Protein AF-A0A522ATD3-F1 (afdb_monomer)

Structure (mmCIF, N/CA/C/O backbone):
data_AF-A0A522ATD3-F1
#
_entry.id   AF-A0A522ATD3-F1
#
loop_
_atom_site.group_PDB
_atom_site.id
_atom_site.type_symbol
_atom_site.label_atom_id
_atom_site.label_alt_id
_atom_site.label_comp_id
_atom_site.label_asym_id
_atom_site.label_entity_id
_atom_site.label_seq_id
_atom_site.pdbx_PDB_ins_code
_atom_site.Cartn_x
_atom_site.Cartn_y
_atom_site.Cartn_z
_atom_site.occupancy
_atom_site.B_iso_or_equiv
_atom_site.auth_seq_id
_atom_site.auth_comp_id
_atom_site.auth_asym_id
_atom_site.auth_atom_id
_atom_site.pdbx_PDB_model_num
ATOM 1 N N . ASP A 1 1 ? 9.156 5.742 5.555 1.00 72.38 1 ASP A N 1
ATOM 2 C CA . ASP A 1 1 ? 8.996 5.468 6.996 1.00 72.38 1 ASP A CA 1
ATOM 3 C C . ASP A 1 1 ? 8.829 3.959 7.253 1.00 72.38 1 ASP A C 1
ATOM 5 O O . ASP A 1 1 ? 8.790 3.169 6.311 1.00 72.38 1 ASP A O 1
ATOM 9 N N . SER A 1 2 ? 8.824 3.508 8.510 1.00 82.75 2 SER A N 1
ATOM 10 C CA . SER A 1 2 ? 8.465 2.138 8.888 1.00 82.75 2 SER A CA 1
ATOM 11 C C . SER A 1 2 ? 7.004 1.822 8.550 1.00 82.75 2 SER A C 1
ATOM 13 O O . SER A 1 2 ? 6.734 0.715 8.092 1.00 82.75 2 SER A O 1
ATOM 15 N N . THR A 1 3 ? 6.092 2.791 8.680 1.00 87.31 3 THR A N 1
ATOM 16 C CA . THR A 1 3 ? 4.660 2.586 8.422 1.00 87.31 3 THR A CA 1
ATOM 17 C C . THR A 1 3 ? 4.337 2.470 6.934 1.00 87.31 3 THR A C 1
ATOM 19 O O . THR A 1 3 ? 3.659 1.520 6.551 1.00 87.31 3 THR A O 1
ATOM 22 N N . ASP A 1 4 ? 4.939 3.298 6.071 1.00 90.62 4 ASP A N 1
ATOM 23 C CA . ASP A 1 4 ? 4.826 3.159 4.605 1.00 90.62 4 ASP A CA 1
ATOM 24 C C . ASP A 1 4 ? 5.199 1.744 4.136 1.00 90.62 4 ASP A C 1
ATOM 26 O O . ASP A 1 4 ? 4.501 1.110 3.343 1.00 90.62 4 ASP A O 1
ATOM 30 N N . ARG A 1 5 ? 6.309 1.220 4.675 1.00 93.88 5 ARG A N 1
ATOM 31 C CA . ARG A 1 5 ? 6.798 -0.125 4.358 1.00 93.88 5 ARG A CA 1
ATOM 32 C C . ARG A 1 5 ? 5.860 -1.203 4.881 1.00 93.88 5 ARG A C 1
ATOM 34 O O . ARG A 1 5 ? 5.651 -2.182 4.177 1.00 93.88 5 ARG A O 1
ATOM 41 N N . LYS A 1 6 ? 5.275 -1.026 6.071 1.00 94.19 6 LYS A N 1
ATOM 42 C CA . LYS A 1 6 ? 4.255 -1.943 6.604 1.00 94.19 6 LYS A CA 1
ATOM 43 C C . LYS A 1 6 ? 3.006 -1.957 5.727 1.00 94.19 6 LYS A C 1
ATOM 45 O O . LYS A 1 6 ? 2.484 -3.037 5.476 1.00 94.19 6 LYS A O 1
ATOM 50 N N . LEU A 1 7 ? 2.563 -0.802 5.227 1.00 95.44 7 LEU A N 1
ATOM 51 C CA . LEU A 1 7 ? 1.410 -0.716 4.332 1.00 95.44 7 LEU A CA 1
ATOM 52 C C . LEU A 1 7 ? 1.672 -1.460 3.020 1.00 95.44 7 LEU A C 1
ATOM 54 O O . LEU A 1 7 ? 0.899 -2.345 2.653 1.00 95.44 7 LEU A O 1
ATOM 58 N N . LEU A 1 8 ? 2.795 -1.179 2.354 1.00 96.50 8 LEU A N 1
ATOM 59 C CA . LEU A 1 8 ? 3.168 -1.884 1.125 1.00 96.50 8 LEU A CA 1
ATOM 60 C C . LEU A 1 8 ? 3.367 -3.387 1.371 1.00 96.50 8 LEU A C 1
ATOM 62 O O . LEU A 1 8 ? 2.875 -4.207 0.598 1.00 96.50 8 LEU A O 1
ATOM 66 N N . ALA A 1 9 ? 4.039 -3.764 2.463 1.00 96.06 9 ALA A N 1
ATOM 67 C CA . ALA A 1 9 ? 4.246 -5.163 2.823 1.00 96.06 9 ALA A CA 1
ATOM 68 C C . ALA A 1 9 ? 2.921 -5.878 3.108 1.00 96.06 9 ALA A C 1
ATOM 70 O O . ALA A 1 9 ? 2.749 -7.013 2.678 1.00 96.06 9 ALA A O 1
ATOM 71 N N . ALA A 1 10 ? 1.955 -5.222 3.757 1.00 95.94 10 ALA A N 1
ATOM 72 C CA . ALA A 1 10 ? 0.626 -5.784 3.959 1.00 95.94 10 ALA A CA 1
ATOM 73 C C . ALA A 1 10 ? -0.057 -6.077 2.616 1.00 95.94 10 ALA A C 1
ATOM 75 O O . ALA A 1 10 ? -0.522 -7.198 2.411 1.00 95.94 10 ALA A O 1
ATOM 76 N N . ILE A 1 11 ? -0.060 -5.124 1.679 1.00 95.75 11 ILE A N 1
ATOM 77 C CA . ILE A 1 11 ? -0.654 -5.304 0.344 1.00 95.75 11 ILE A CA 1
ATOM 78 C C . ILE A 1 11 ? 0.020 -6.461 -0.404 1.00 95.75 11 ILE A C 1
ATOM 80 O O . ILE A 1 11 ? -0.654 -7.351 -0.920 1.00 95.75 11 ILE A O 1
ATOM 84 N N . VAL A 1 12 ? 1.352 -6.488 -0.428 1.00 95.62 12 VAL A N 1
ATOM 85 C CA . VAL A 1 12 ? 2.114 -7.501 -1.167 1.00 95.62 12 VAL A CA 1
ATOM 86 C C . VAL A 1 12 ? 1.991 -8.884 -0.523 1.00 95.62 12 VAL A C 1
ATOM 88 O O . VAL A 1 12 ? 1.600 -9.838 -1.189 1.00 95.62 12 VAL A O 1
ATOM 91 N N . GLN A 1 13 ? 2.275 -9.004 0.773 1.00 94.56 13 GLN A N 1
ATOM 92 C CA . GLN A 1 13 ? 2.388 -10.298 1.452 1.00 94.56 13 GLN A CA 1
ATOM 93 C C . GLN A 1 13 ? 1.032 -10.898 1.816 1.00 94.56 13 GLN A C 1
ATOM 95 O O . GLN A 1 13 ? 0.824 -12.097 1.650 1.00 94.56 13 GLN A O 1
ATOM 100 N N . LYS A 1 14 ? 0.091 -10.083 2.310 1.00 92.88 14 LYS A N 1
ATOM 101 C CA . LYS A 1 14 ? -1.214 -10.590 2.763 1.00 92.88 14 LYS A CA 1
ATOM 102 C C . LYS A 1 14 ? -2.219 -10.650 1.623 1.00 92.88 14 LYS A C 1
ATOM 104 O O . LYS A 1 14 ? -2.987 -11.607 1.557 1.00 92.88 14 LYS A O 1
ATOM 109 N N . PHE A 1 15 ? -2.197 -9.676 0.715 1.00 92.88 15 PHE A N 1
ATOM 110 C CA . PHE A 1 15 ? -3.198 -9.546 -0.349 1.00 92.88 15 PHE A CA 1
ATOM 111 C C . PHE A 1 15 ? -2.669 -9.891 -1.746 1.00 92.88 15 PHE A C 1
ATOM 113 O O . PHE A 1 15 ? -3.417 -9.788 -2.711 1.00 92.88 15 PHE A O 1
ATOM 120 N N . GLY A 1 16 ? -1.418 -10.348 -1.873 1.00 91.81 16 GLY A N 1
ATOM 121 C CA . GLY A 1 16 ? -0.862 -10.773 -3.160 1.00 91.81 16 GLY A CA 1
ATOM 122 C C . GLY A 1 16 ? -0.739 -9.631 -4.163 1.00 91.81 16 GLY A C 1
ATOM 123 O O . GLY A 1 16 ? -1.004 -9.842 -5.342 1.00 91.81 16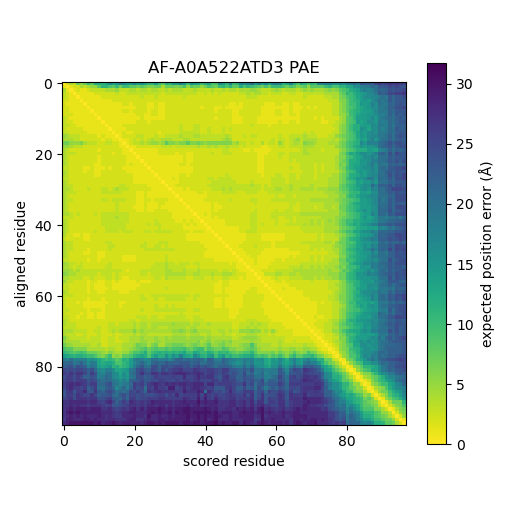 GLY A O 1
ATOM 124 N N . SER A 1 17 ? -0.370 -8.445 -3.672 1.00 92.94 17 SER A N 1
ATOM 125 C CA . SER A 1 17 ? -0.270 -7.172 -4.399 1.00 92.94 17 SER A CA 1
ATOM 126 C C . SER A 1 17 ? -1.589 -6.435 -4.669 1.00 92.94 17 SER A C 1
ATOM 128 O O . SER A 1 17 ? -1.542 -5.339 -5.220 1.00 92.94 17 SER A O 1
ATOM 130 N N . GLY A 1 18 ? -2.728 -6.933 -4.175 1.00 91.12 18 GLY A N 1
ATOM 131 C CA . GLY A 1 18 ? -4.037 -6.268 -4.263 1.00 91.12 18 GLY A CA 1
ATOM 132 C C . GLY A 1 18 ? -4.943 -6.847 -5.364 1.00 91.12 18 GLY A C 1
ATOM 133 O O . GLY A 1 18 ? -4.603 -7.880 -5.941 1.00 91.12 18 GLY A O 1
ATOM 134 N N . PRO A 1 19 ? -6.099 -6.214 -5.661 1.00 95.12 19 PRO A N 1
ATOM 135 C CA . PRO A 1 19 ? -6.640 -4.997 -5.045 1.00 95.12 19 PRO A CA 1
ATOM 136 C C . PRO A 1 19 ? -7.159 -5.222 -3.615 1.00 95.12 19 PRO A C 1
ATOM 138 O O . PRO A 1 19 ? -7.723 -6.268 -3.302 1.00 95.12 19 PRO A O 1
ATOM 141 N N . VAL A 1 20 ? -6.975 -4.231 -2.735 1.00 95.69 20 VAL A N 1
ATOM 142 C CA . VAL A 1 20 ? -7.454 -4.277 -1.340 1.00 95.69 20 VAL A CA 1
ATOM 143 C C . VAL A 1 20 ? -8.104 -2.962 -0.901 1.00 95.69 20 VAL A C 1
ATOM 145 O O . VAL A 1 20 ? -7.604 -1.873 -1.181 1.00 95.69 20 VAL A O 1
ATOM 148 N N . GLY A 1 21 ? -9.238 -3.048 -0.205 1.00 96.75 21 GLY A N 1
ATOM 149 C CA . GLY A 1 21 ? -9.939 -1.879 0.333 1.00 96.75 21 GLY A CA 1
ATOM 150 C C . GLY A 1 21 ? -9.204 -1.237 1.516 1.00 96.75 21 GLY A C 1
ATOM 151 O O . GLY A 1 21 ? -8.562 -1.928 2.308 1.00 96.75 21 GLY A O 1
ATOM 152 N N . VAL A 1 22 ? -9.336 0.084 1.683 1.00 96.25 22 VAL A N 1
ATOM 153 C CA . VAL A 1 22 ? -8.675 0.807 2.790 1.00 96.25 22 VAL A CA 1
ATOM 154 C C . VAL A 1 22 ? -9.134 0.354 4.160 1.00 96.25 22 VAL A C 1
ATOM 156 O O . VAL A 1 22 ? -8.302 0.219 5.042 1.00 96.25 22 VAL A O 1
ATOM 159 N N . ALA A 1 23 ? -10.415 0.025 4.334 1.00 96.81 23 ALA A N 1
ATOM 160 C CA . ALA A 1 23 ? -10.914 -0.490 5.606 1.00 96.81 23 ALA A CA 1
ATOM 161 C C . ALA A 1 23 ? -10.205 -1.796 6.012 1.00 96.81 23 ALA A C 1
ATOM 163 O O . ALA A 1 23 ? -9.888 -2.002 7.181 1.00 96.81 23 ALA A O 1
ATOM 164 N N . SER A 1 24 ? -9.890 -2.663 5.043 1.00 96.50 24 SER A N 1
ATOM 165 C CA . SER A 1 24 ? -9.121 -3.885 5.294 1.00 96.50 24 SER A CA 1
ATOM 166 C C . SER A 1 24 ? -7.660 -3.585 5.628 1.00 96.50 24 SER A C 1
ATOM 168 O O . SER A 1 24 ? -7.092 -4.242 6.497 1.00 96.50 24 SER A O 1
ATOM 170 N N . LEU A 1 25 ? -7.050 -2.593 4.972 1.00 95.69 25 LEU A N 1
ATOM 171 C CA . LEU A 1 25 ? -5.691 -2.150 5.298 1.00 95.69 25 LEU A CA 1
ATOM 172 C C . LEU A 1 25 ? -5.615 -1.523 6.693 1.00 95.69 25 LEU A C 1
ATOM 174 O O . LEU A 1 25 ? -4.745 -1.906 7.468 1.00 95.69 25 LEU A O 1
ATOM 178 N N . ALA A 1 26 ? -6.555 -0.643 7.027 1.00 96.44 26 ALA A N 1
ATOM 179 C CA . ALA A 1 26 ? -6.719 -0.030 8.342 1.00 96.44 26 ALA A CA 1
ATOM 180 C C . ALA A 1 26 ? -6.800 -1.097 9.442 1.00 96.44 26 ALA A C 1
ATOM 182 O O . ALA A 1 26 ? -6.004 -1.089 10.379 1.00 96.44 26 ALA A O 1
ATOM 183 N N . ALA A 1 27 ? -7.666 -2.100 9.261 1.00 96.38 27 ALA A N 1
ATOM 184 C CA . ALA A 1 27 ? -7.810 -3.202 10.209 1.00 96.38 27 ALA A CA 1
ATOM 185 C C . ALA A 1 27 ? -6.526 -4.037 10.377 1.00 96.38 27 ALA A C 1
ATOM 187 O O . ALA A 1 27 ? -6.219 -4.485 11.477 1.00 96.38 27 ALA A O 1
ATOM 188 N N . VAL A 1 28 ? -5.768 -4.262 9.299 1.00 95.12 28 VAL A N 1
ATOM 189 C CA . VAL A 1 28 ? -4.518 -5.043 9.343 1.00 95.12 28 VAL A CA 1
ATOM 190 C C . VAL A 1 28 ? -3.368 -4.268 9.983 1.00 95.12 28 VAL A C 1
ATOM 192 O O . VAL A 1 28 ? -2.503 -4.876 10.615 1.00 95.12 28 VAL A O 1
ATOM 195 N N . LEU A 1 29 ? -3.328 -2.954 9.777 1.00 93.56 29 LEU A N 1
ATOM 196 C CA . LEU A 1 29 ? -2.267 -2.081 10.274 1.00 93.56 29 LEU A CA 1
ATOM 197 C C . LEU A 1 29 ? -2.572 -1.519 11.668 1.00 93.56 29 LEU A C 1
ATOM 199 O O . LEU A 1 29 ? -1.676 -0.940 12.273 1.00 93.56 29 LEU A O 1
ATOM 203 N N . SER A 1 30 ? -3.789 -1.738 12.182 1.00 95.44 30 SER A N 1
ATOM 204 C CA . SER A 1 30 ? -4.315 -1.089 13.389 1.00 95.44 30 SER A CA 1
ATOM 205 C C . SER A 1 30 ? -4.243 0.438 13.296 1.00 95.44 30 SER A C 1
ATOM 207 O O . SER A 1 30 ? -3.888 1.106 14.261 1.00 95.44 30 SER A O 1
ATOM 209 N N . GLU A 1 31 ? -4.567 0.962 12.115 1.00 95.44 31 GLU A N 1
ATOM 210 C CA . GLU A 1 31 ? -4.556 2.389 11.789 1.00 95.44 31 GLU A CA 1
ATOM 211 C C . GLU A 1 31 ? -5.966 2.871 11.445 1.00 95.44 31 GLU A C 1
ATOM 213 O O . GLU A 1 31 ? -6.842 2.079 11.086 1.00 95.44 31 GLU A O 1
ATOM 218 N N . GLU A 1 32 ? -6.181 4.182 11.512 1.00 97.50 32 GLU A N 1
ATOM 219 C CA . GLU A 1 32 ? -7.420 4.796 11.040 1.00 97.50 32 GLU A CA 1
ATOM 220 C C . GLU A 1 32 ? -7.434 4.913 9.509 1.00 97.50 32 GLU A C 1
ATOM 222 O O . GLU A 1 32 ? -6.406 5.153 8.870 1.00 97.50 32 GLU A O 1
ATOM 227 N N . VAL A 1 33 ? -8.620 4.771 8.907 1.00 97.12 33 VAL A N 1
ATOM 228 C CA . VAL A 1 33 ? -8.807 4.906 7.449 1.00 97.12 33 VAL A CA 1
ATOM 229 C C . VAL A 1 33 ? -8.327 6.272 6.960 1.00 97.12 33 VAL A C 1
ATOM 231 O O . VAL A 1 33 ? -7.548 6.328 6.012 1.00 97.12 33 VAL A O 1
ATOM 234 N N . GLU A 1 34 ? -8.723 7.345 7.647 1.00 97.25 34 GLU A N 1
ATOM 235 C CA . GLU A 1 34 ? -8.332 8.722 7.312 1.00 97.25 34 GLU A CA 1
ATOM 236 C C . GLU A 1 34 ? -6.810 8.895 7.350 1.00 97.25 34 GLU A C 1
ATOM 238 O O . GLU A 1 34 ? -6.223 9.473 6.442 1.00 97.25 34 GLU A O 1
ATOM 243 N N . THR A 1 35 ? -6.134 8.290 8.333 1.00 95.19 35 THR A N 1
ATOM 244 C CA . THR A 1 35 ? -4.667 8.342 8.419 1.00 95.19 35 THR A CA 1
ATOM 245 C C . THR A 1 35 ? -4.017 7.693 7.194 1.00 95.19 35 THR A C 1
ATOM 247 O O . THR A 1 35 ? -3.066 8.234 6.626 1.00 95.19 35 THR A O 1
ATOM 250 N N . ILE A 1 36 ? -4.543 6.559 6.722 1.00 95.19 36 ILE A N 1
ATOM 251 C CA . ILE A 1 36 ? -4.033 5.929 5.501 1.00 95.19 36 ILE A CA 1
ATOM 252 C C . ILE A 1 36 ? -4.232 6.842 4.285 1.00 95.19 36 ILE A C 1
ATOM 254 O O . ILE A 1 36 ? -3.284 7.046 3.522 1.00 95.19 36 ILE A O 1
ATOM 258 N N . GLU A 1 37 ? -5.429 7.396 4.107 1.00 95.94 37 GLU A N 1
ATOM 259 C CA . GLU A 1 37 ? -5.793 8.175 2.917 1.00 95.94 37 GLU A CA 1
ATOM 260 C C . GLU A 1 37 ? -5.112 9.546 2.854 1.00 95.94 37 GLU A C 1
ATOM 262 O O . GLU A 1 37 ? -4.677 9.951 1.770 1.00 95.94 37 GLU A O 1
ATOM 267 N N . ASP A 1 38 ? -4.964 10.211 4.000 1.00 96.00 38 ASP A N 1
ATOM 268 C CA . ASP A 1 38 ? -4.499 11.596 4.083 1.00 96.00 38 ASP A CA 1
ATOM 269 C C . ASP A 1 38 ? -3.006 11.712 4.406 1.00 96.00 38 ASP A C 1
ATOM 271 O O . ASP A 1 38 ? -2.371 12.707 4.045 1.00 96.00 38 ASP A O 1
ATOM 275 N N . VAL A 1 39 ? -2.411 10.699 5.048 1.00 94.06 39 VAL A N 1
ATOM 276 C CA . VAL A 1 39 ? -1.000 10.733 5.465 1.00 94.06 39 VAL A CA 1
ATOM 277 C C . VAL A 1 39 ? -0.133 9.821 4.600 1.00 94.06 39 VAL A C 1
ATOM 279 O O . VAL A 1 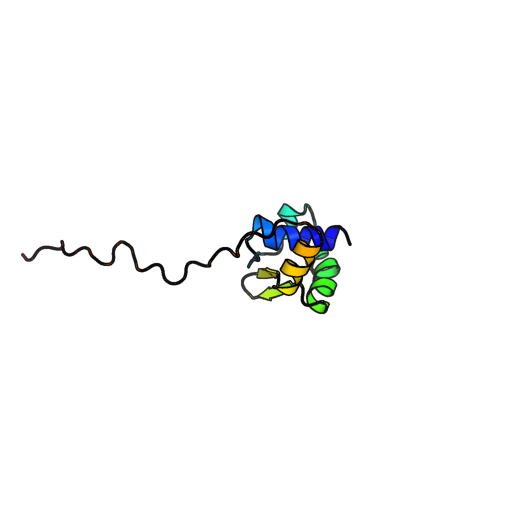39 ? 0.857 10.281 4.026 1.00 94.06 39 VAL A O 1
ATOM 282 N N . TYR A 1 40 ? -0.483 8.538 4.469 1.00 92.94 40 TYR A N 1
ATOM 283 C CA . TYR A 1 40 ? 0.410 7.549 3.846 1.00 92.94 40 TYR A CA 1
ATOM 284 C C . TYR A 1 40 ? 0.277 7.491 2.322 1.00 92.94 40 TYR A C 1
ATOM 286 O O . TYR A 1 40 ? 1.269 7.566 1.587 1.00 92.94 40 TYR A O 1
ATOM 294 N N . GLU A 1 41 ? -0.949 7.382 1.814 1.00 94.06 41 GLU A N 1
ATOM 295 C CA . GLU A 1 41 ? -1.198 7.231 0.382 1.00 94.06 41 GLU A CA 1
ATOM 296 C C . GLU A 1 41 ? -0.644 8.372 -0.484 1.00 94.06 41 GLU A C 1
ATOM 298 O O . GLU A 1 41 ? -0.045 8.062 -1.519 1.00 94.06 41 GLU A O 1
ATOM 303 N N . PRO A 1 42 ? -0.748 9.665 -0.109 1.00 95.12 42 PRO A N 1
ATOM 304 C CA . PRO A 1 42 ? -0.277 10.752 -0.963 1.00 95.12 42 PRO A CA 1
ATOM 305 C C . PRO A 1 42 ? 1.218 10.661 -1.266 1.00 95.12 42 PRO A C 1
ATOM 307 O O . PRO A 1 42 ? 1.674 11.113 -2.316 1.00 95.12 42 PRO A O 1
ATOM 310 N N . PHE A 1 43 ? 2.014 10.095 -0.358 1.00 93.81 43 PHE A N 1
ATOM 311 C CA . PHE A 1 43 ? 3.435 9.875 -0.595 1.00 93.81 43 PHE A CA 1
A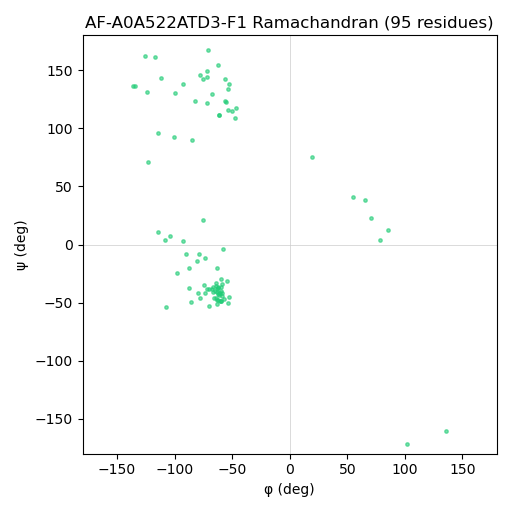TOM 312 C C . PHE A 1 43 ? 3.683 8.651 -1.482 1.00 93.81 43 PHE A C 1
ATOM 314 O O . PHE A 1 43 ? 4.421 8.745 -2.462 1.00 93.81 43 PHE A O 1
ATOM 321 N N . LEU A 1 44 ? 3.022 7.530 -1.194 1.00 96.00 44 LEU A N 1
ATOM 322 C CA . LEU A 1 44 ? 3.204 6.278 -1.930 1.00 96.00 44 LEU A CA 1
ATOM 323 C C . LEU A 1 44 ? 2.712 6.349 -3.382 1.00 96.00 44 LEU A C 1
ATOM 325 O O . LEU A 1 44 ? 3.368 5.804 -4.271 1.00 96.00 44 LEU A O 1
ATOM 329 N N . LEU A 1 45 ? 1.615 7.070 -3.628 1.00 96.81 45 LEU A N 1
ATOM 330 C CA . LEU A 1 45 ? 1.101 7.357 -4.970 1.00 96.81 45 LEU A CA 1
ATOM 331 C C . LEU A 1 45 ? 2.098 8.201 -5.770 1.00 96.81 45 LEU A C 1
ATOM 333 O O . LEU A 1 45 ? 2.413 7.878 -6.910 1.00 96.81 45 LEU A O 1
ATOM 337 N N . ARG A 1 46 ? 2.658 9.255 -5.161 1.00 96.50 46 ARG A N 1
ATOM 338 C CA . ARG A 1 46 ? 3.644 10.121 -5.831 1.00 96.50 46 ARG A CA 1
ATOM 339 C C . ARG A 1 46 ? 4.933 9.393 -6.193 1.00 96.50 46 ARG A C 1
ATOM 341 O O . ARG A 1 46 ? 5.547 9.729 -7.199 1.00 96.50 46 ARG A O 1
ATOM 348 N N . LEU A 1 47 ? 5.350 8.421 -5.385 1.00 95.81 47 LEU A N 1
ATOM 349 C CA . LEU A 1 47 ? 6.515 7.587 -5.683 1.00 95.81 47 LEU A CA 1
ATOM 350 C C . LEU A 1 47 ? 6.227 6.475 -6.703 1.00 95.81 47 LEU A C 1
ATOM 352 O O . LEU A 1 47 ? 7.163 5.806 -7.132 1.00 95.81 47 LEU A O 1
ATOM 356 N N . GLY A 1 48 ? 4.964 6.256 -7.080 1.00 96.81 48 GLY A N 1
ATOM 357 C CA . GLY A 1 48 ? 4.569 5.159 -7.964 1.00 96.81 48 GLY A CA 1
ATOM 358 C C . GLY A 1 48 ? 4.664 3.782 -7.302 1.00 96.81 48 GLY A C 1
ATOM 359 O O . GLY A 1 48 ? 4.815 2.777 -7.992 1.00 96.81 48 GLY A O 1
ATOM 360 N N . PHE A 1 49 ? 4.618 3.714 -5.968 1.00 97.19 49 PHE A N 1
ATOM 361 C CA . PHE A 1 49 ? 4.610 2.457 -5.211 1.00 97.19 49 PHE A CA 1
ATOM 362 C C . PHE A 1 49 ? 3.198 1.887 -5.012 1.00 97.19 49 PHE A C 1
ATOM 364 O O . PHE A 1 49 ? 3.031 0.697 -4.738 1.00 97.19 49 PHE A O 1
ATOM 371 N N . LEU A 1 50 ? 2.180 2.730 -5.138 1.00 97.25 50 LEU A N 1
ATOM 372 C CA . LEU A 1 50 ? 0.791 2.381 -4.894 1.00 97.25 50 LEU A CA 1
ATOM 373 C C . LEU A 1 50 ? -0.064 2.929 -6.027 1.00 97.25 50 LEU A C 1
ATOM 375 O O . LEU A 1 50 ? 0.089 4.094 -6.374 1.00 97.25 50 LEU A O 1
ATOM 379 N N . ASP A 1 51 ? -0.995 2.123 -6.521 1.00 97.19 51 ASP A N 1
ATOM 380 C CA . ASP A 1 51 ? -2.057 2.552 -7.424 1.00 97.19 51 ASP A CA 1
ATOM 381 C C . ASP A 1 51 ? -3.416 2.468 -6.726 1.00 97.19 51 ASP A C 1
ATOM 383 O O . ASP A 1 51 ? -3.688 1.542 -5.951 1.00 97.19 51 ASP A O 1
ATOM 387 N N . ARG A 1 52 ? -4.298 3.429 -7.025 1.00 95.56 52 ARG A N 1
ATOM 388 C CA . ARG A 1 52 ? -5.716 3.378 -6.648 1.00 95.56 52 ARG A CA 1
ATOM 389 C C . ARG A 1 52 ? -6.549 2.911 -7.834 1.00 95.56 52 ARG A C 1
ATOM 391 O O . ARG A 1 52 ? -6.477 3.473 -8.921 1.00 95.56 52 ARG A O 1
ATOM 398 N N . THR A 1 53 ? -7.406 1.933 -7.583 1.00 94.69 53 THR A N 1
ATOM 399 C CA . THR A 1 53 ? -8.426 1.441 -8.514 1.00 94.69 53 THR A CA 1
ATOM 400 C C . THR A 1 53 ? -9.800 1.496 -7.841 1.00 94.69 53 THR A C 1
ATOM 402 O O . THR A 1 53 ? -9.861 1.546 -6.608 1.00 94.69 53 THR A O 1
ATOM 405 N N . PRO A 1 54 ? -10.914 1.441 -8.595 1.00 93.50 54 PRO A N 1
ATOM 406 C CA . PRO A 1 54 ? -12.251 1.318 -8.006 1.00 93.50 54 PRO A CA 1
ATOM 407 C C . PRO A 1 54 ? -12.392 0.123 -7.047 1.00 93.50 54 PRO A C 1
ATOM 409 O O . PRO A 1 54 ? -13.139 0.190 -6.077 1.00 93.50 54 PRO A O 1
ATOM 412 N N . GLN A 1 55 ? -11.651 -0.959 -7.299 1.00 92.06 55 GLN A N 1
ATOM 413 C CA . GLN A 1 55 ? -11.638 -2.184 -6.499 1.00 92.06 55 GLN A CA 1
ATOM 414 C C . GLN A 1 55 ? -10.755 -2.078 -5.244 1.00 92.06 55 GLN A C 1
ATOM 416 O O . GLN A 1 55 ? -10.843 -2.927 -4.358 1.00 92.06 55 GLN A O 1
ATOM 421 N N . GLY A 1 56 ? -9.894 -1.060 -5.155 1.00 94.75 56 GLY A N 1
ATOM 422 C CA . GLY A 1 56 ? -8.992 -0.850 -4.028 1.00 94.75 56 GLY A CA 1
ATOM 423 C C . GLY A 1 56 ? -7.568 -0.478 -4.433 1.00 94.75 56 GLY A C 1
ATOM 424 O O . GLY A 1 56 ? -7.304 0.006 -5.532 1.00 94.75 56 GLY A O 1
ATOM 425 N N . ARG A 1 57 ? -6.639 -0.680 -3.502 1.00 96.44 57 ARG A N 1
ATOM 426 C CA . ARG A 1 57 ? -5.228 -0.320 -3.617 1.00 96.44 57 ARG A CA 1
ATOM 427 C C . ARG A 1 57 ? -4.421 -1.492 -4.150 1.00 96.44 57 ARG A C 1
ATOM 429 O O . ARG A 1 57 ? -4.626 -2.624 -3.711 1.00 96.44 57 ARG A O 1
ATOM 436 N N . ILE A 1 58 ? -3.497 -1.211 -5.059 1.00 96.62 58 ILE A N 1
ATOM 437 C CA . ILE A 1 58 ? -2.603 -2.197 -5.670 1.00 96.62 58 ILE A CA 1
ATOM 438 C C . ILE A 1 58 ? -1.163 -1.750 -5.430 1.00 96.62 58 ILE A C 1
ATOM 440 O O . ILE A 1 58 ? -0.824 -0.591 -5.659 1.00 96.62 58 ILE A O 1
ATOM 444 N N . ALA A 1 59 ? -0.316 -2.660 -4.951 1.00 96.62 59 ALA A N 1
ATOM 445 C CA . ALA A 1 59 ? 1.115 -2.402 -4.844 1.00 96.62 59 ALA A CA 1
ATOM 446 C C . ALA A 1 59 ? 1.765 -2.657 -6.204 1.00 96.62 59 ALA A C 1
ATOM 448 O O . ALA A 1 59 ? 1.660 -3.760 -6.746 1.00 96.62 59 ALA A O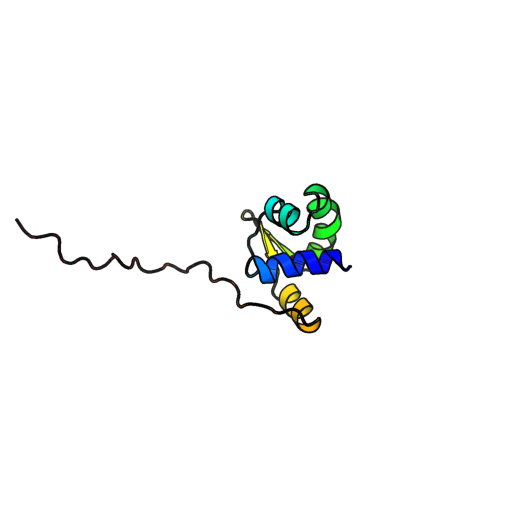 1
ATOM 449 N N . THR A 1 60 ? 2.444 -1.647 -6.737 1.00 96.38 60 THR A N 1
ATOM 450 C CA . THR A 1 60 ? 3.069 -1.720 -8.060 1.00 96.38 60 THR A CA 1
ATOM 451 C C . THR A 1 60 ? 4.283 -2.649 -8.056 1.00 96.38 60 THR A C 1
ATOM 453 O O . THR A 1 60 ? 4.830 -3.004 -7.005 1.00 96.38 60 THR A O 1
ATOM 456 N N . ASP A 1 61 ? 4.776 -3.005 -9.242 1.00 95.25 61 ASP A N 1
ATOM 457 C CA . ASP A 1 61 ? 6.030 -3.756 -9.356 1.00 95.25 61 ASP A CA 1
ATOM 458 C C . ASP A 1 61 ? 7.212 -3.008 -8.736 1.00 95.25 61 ASP A C 1
ATOM 460 O O . ASP A 1 61 ? 8.064 -3.625 -8.097 1.00 95.25 61 ASP A O 1
ATOM 464 N N . LEU A 1 62 ? 7.215 -1.675 -8.817 1.00 96.19 62 LEU A N 1
ATOM 465 C CA . LEU A 1 62 ? 8.227 -0.844 -8.178 1.00 96.19 62 LEU A CA 1
ATOM 466 C C . LEU A 1 62 ? 8.228 -1.040 -6.650 1.00 96.19 62 LEU A C 1
ATOM 468 O O . LEU A 1 62 ? 9.296 -1.181 -6.050 1.00 96.19 62 LEU A O 1
ATOM 472 N N . ALA A 1 63 ? 7.052 -1.121 -6.017 1.00 96.31 63 ALA A N 1
ATOM 47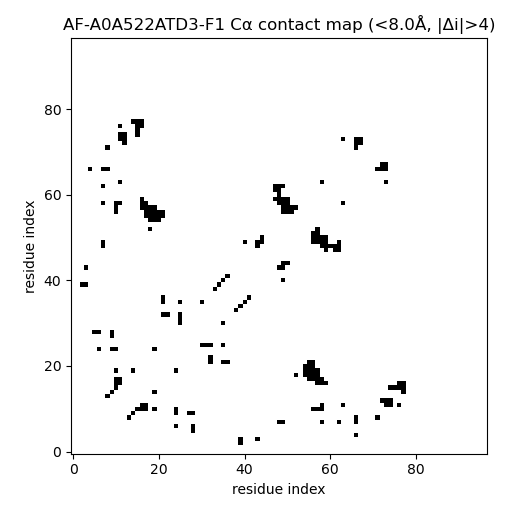3 C CA . ALA A 1 63 ? 6.949 -1.403 -4.584 1.00 96.31 63 ALA A CA 1
ATOM 474 C C . ALA A 1 63 ? 7.423 -2.814 -4.235 1.00 96.31 63 ALA A C 1
ATOM 476 O O . ALA A 1 63 ? 8.126 -3.003 -3.243 1.00 96.31 63 ALA A O 1
ATOM 477 N N . ARG A 1 64 ? 7.082 -3.807 -5.063 1.00 95.31 64 ARG A N 1
ATOM 478 C CA . ARG A 1 64 ? 7.523 -5.196 -4.876 1.00 95.31 64 ARG A CA 1
ATOM 479 C C . ARG A 1 64 ? 9.044 -5.316 -4.953 1.00 95.31 64 ARG A C 1
ATOM 481 O O . ARG A 1 64 ? 9.651 -5.910 -4.065 1.00 95.31 64 ARG A O 1
ATOM 488 N N . THR A 1 65 ? 9.667 -4.713 -5.965 1.00 95.81 65 THR A N 1
ATOM 489 C CA . THR A 1 65 ? 11.129 -4.679 -6.109 1.00 95.81 65 THR A CA 1
ATOM 490 C C . THR A 1 65 ? 11.782 -3.941 -4.944 1.00 95.81 65 THR A C 1
ATOM 492 O O . THR A 1 65 ? 12.773 -4.424 -4.396 1.00 95.81 65 THR A O 1
ATOM 495 N N . HIS A 1 66 ? 11.210 -2.811 -4.517 1.00 95.50 66 HIS A N 1
ATOM 496 C CA . HIS A 1 66 ? 11.713 -2.061 -3.368 1.00 95.50 66 HIS A CA 1
ATOM 497 C C . HIS A 1 66 ? 11.698 -2.901 -2.084 1.00 95.50 66 HIS A C 1
ATOM 499 O O . HIS A 1 66 ? 12.710 -2.990 -1.393 1.00 95.50 66 HIS A O 1
ATOM 505 N N . LEU A 1 67 ? 10.581 -3.568 -1.785 1.00 95.25 67 LEU A N 1
ATOM 506 C CA . LEU A 1 67 ? 10.454 -4.437 -0.616 1.00 95.25 67 LEU A CA 1
ATOM 507 C C . LEU A 1 67 ? 11.388 -5.653 -0.689 1.00 95.25 67 LEU A C 1
ATOM 509 O O . LEU A 1 67 ? 12.013 -5.996 0.313 1.00 95.25 67 LEU A O 1
ATOM 513 N N . SER A 1 68 ? 11.551 -6.260 -1.867 1.00 94.88 68 SER A N 1
ATOM 514 C CA . SER A 1 68 ? 12.516 -7.348 -2.068 1.00 94.88 68 SER A CA 1
ATOM 515 C C . SER A 1 68 ? 13.946 -6.904 -1.748 1.00 94.88 68 SER A C 1
ATOM 517 O O . SER A 1 68 ? 14.652 -7.595 -1.017 1.00 94.88 68 SER A O 1
ATOM 519 N N . GLY A 1 69 ? 14.349 -5.713 -2.206 1.00 95.19 69 GLY A N 1
ATOM 520 C CA . GLY A 1 69 ? 15.658 -5.131 -1.888 1.00 95.19 69 GLY A CA 1
ATOM 521 C C . GLY A 1 69 ? 15.863 -4.839 -0.396 1.00 95.19 69 GLY A C 1
ATOM 522 O O . GLY A 1 69 ? 16.998 -4.751 0.064 1.00 95.19 69 GLY A O 1
ATOM 523 N N . LEU A 1 70 ? 14.775 -4.730 0.370 1.00 93.75 70 L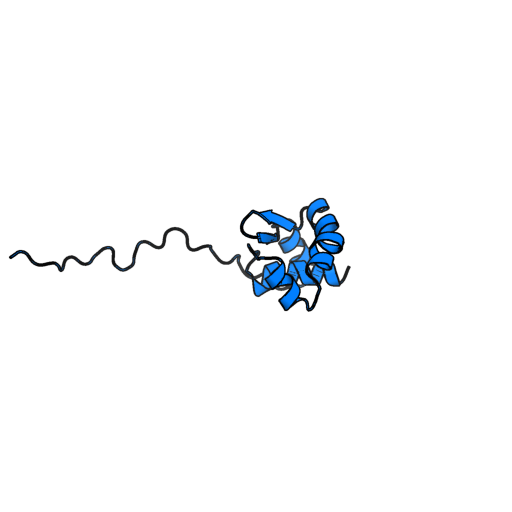EU A N 1
ATOM 524 C CA . LEU A 1 70 ? 14.785 -4.575 1.826 1.00 93.75 70 LEU A CA 1
ATOM 525 C C . LEU A 1 70 ? 14.681 -5.911 2.588 1.00 93.75 70 LEU A C 1
ATOM 527 O O . LEU A 1 70 ? 14.617 -5.895 3.816 1.00 93.75 70 LEU A O 1
ATOM 531 N N . GLY A 1 71 ? 14.663 -7.051 1.889 1.00 93.38 71 GLY A N 1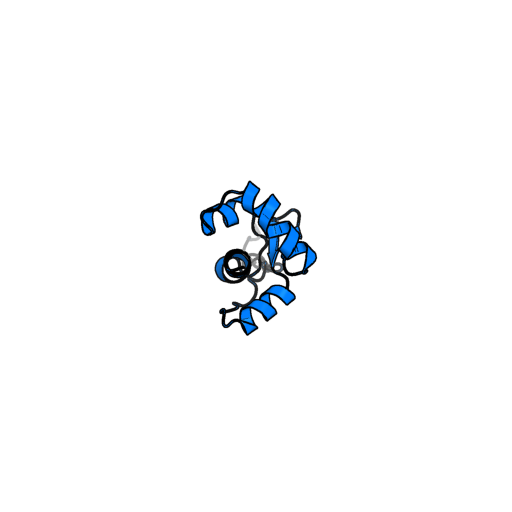
ATOM 532 C CA . GLY A 1 71 ? 14.620 -8.389 2.489 1.00 93.38 71 GLY A CA 1
ATOM 533 C C . GLY A 1 71 ? 13.219 -8.905 2.828 1.00 93.38 71 GLY A C 1
ATOM 534 O O . GLY A 1 71 ? 13.098 -9.900 3.540 1.00 93.38 71 GLY A O 1
ATOM 535 N N . PHE A 1 72 ? 12.157 -8.260 2.341 1.00 93.56 72 PHE A N 1
ATOM 536 C CA . PHE A 1 72 ? 10.801 -8.788 2.489 1.00 93.56 72 PHE A CA 1
ATOM 537 C C . PHE A 1 72 ? 10.566 -9.949 1.519 1.00 93.56 72 PHE A C 1
ATOM 539 O O . PHE A 1 72 ? 10.973 -9.904 0.357 1.00 93.56 72 PHE A O 1
ATOM 546 N N . GLU A 1 73 ? 9.835 -10.963 1.978 1.00 90.94 73 GLU A N 1
ATOM 547 C CA . GLU A 1 73 ? 9.311 -12.007 1.100 1.00 90.94 73 GLU A CA 1
ATOM 548 C C . GLU A 1 73 ? 8.248 -11.413 0.167 1.00 90.94 73 GLU A C 1
ATOM 550 O O . GLU A 1 73 ? 7.330 -10.727 0.626 1.00 90.94 73 GLU A O 1
ATOM 555 N N . ILE A 1 74 ? 8.378 -11.673 -1.135 1.00 92.62 74 ILE A N 1
ATOM 556 C CA . ILE A 1 74 ? 7.438 -11.227 -2.165 1.00 92.62 74 ILE A CA 1
ATOM 557 C C . ILE A 1 74 ? 6.778 -12.470 -2.764 1.00 92.62 74 ILE A C 1
ATOM 559 O O . ILE A 1 74 ? 7.363 -13.089 -3.659 1.00 92.62 74 ILE A O 1
ATOM 563 N N . PRO A 1 75 ? 5.579 -12.861 -2.294 1.00 87.00 75 PRO A N 1
ATOM 564 C CA . PRO A 1 75 ? 4.864 -13.966 -2.908 1.00 87.00 75 PRO A CA 1
ATOM 565 C C . PRO A 1 75 ? 4.530 -13.636 -4.373 1.00 87.00 75 PRO A C 1
ATOM 567 O O . PRO A 1 75 ? 4.430 -12.456 -4.747 1.00 87.00 75 PRO A O 1
ATOM 570 N N . PRO A 1 76 ? 4.352 -14.657 -5.232 1.00 80.69 76 PRO A N 1
ATOM 571 C CA . PRO A 1 76 ? 3.816 -14.431 -6.566 1.00 80.69 76 PRO A CA 1
ATOM 572 C C . PRO A 1 76 ? 2.453 -13.730 -6.443 1.00 80.69 76 PRO A C 1
ATOM 574 O O . PRO A 1 76 ? 1.697 -14.047 -5.516 1.00 80.69 76 PRO A O 1
ATOM 577 N N . PRO A 1 77 ? 2.127 -12.779 -7.341 1.00 72.62 77 PRO A N 1
ATOM 578 C CA . PRO A 1 77 ? 0.827 -12.125 -7.313 1.00 72.62 77 PRO A CA 1
ATOM 579 C C . PRO A 1 77 ? -0.254 -13.202 -7.347 1.00 72.62 77 PRO A C 1
ATOM 581 O O . PRO A 1 77 ? -0.157 -14.161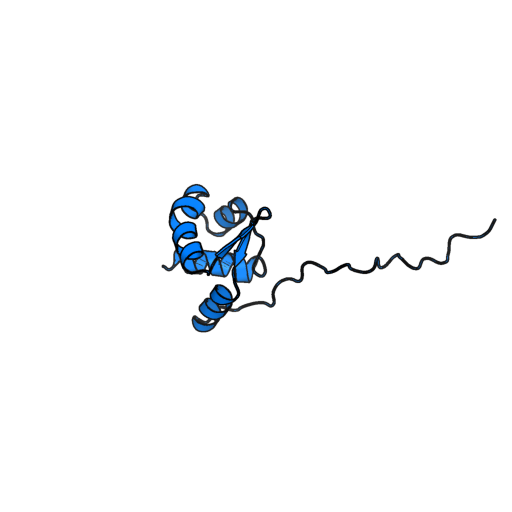 -8.126 1.00 72.62 77 PRO A O 1
ATOM 584 N N . ARG A 1 78 ? -1.263 -13.082 -6.474 1.00 69.25 78 ARG A N 1
ATOM 585 C CA . ARG A 1 78 ? -2.402 -13.999 -6.535 1.00 69.25 78 ARG A CA 1
ATOM 586 C C . ARG A 1 78 ? -3.025 -13.772 -7.902 1.00 69.25 78 ARG A C 1
ATOM 588 O O . ARG A 1 78 ? -3.540 -12.689 -8.159 1.00 69.25 78 ARG A O 1
ATOM 595 N N . ARG A 1 79 ? -2.933 -14.765 -8.791 1.00 58.69 79 ARG A N 1
ATOM 596 C CA . ARG A 1 79 ? -3.696 -14.750 -10.038 1.00 58.69 79 ARG A CA 1
ATOM 597 C C . ARG A 1 79 ? -5.144 -14.461 -9.648 1.00 58.69 79 ARG A C 1
ATOM 599 O O . ARG A 1 79 ? -5.743 -15.271 -8.946 1.00 58.69 79 ARG A O 1
ATOM 606 N N . SER A 1 80 ? -5.690 -13.320 -10.068 1.00 55.84 80 SER A N 1
ATOM 607 C CA . SER A 1 80 ? -7.129 -13.233 -10.303 1.00 55.84 80 SER A CA 1
ATOM 608 C C . SER A 1 80 ? -7.404 -14.390 -11.251 1.00 55.84 80 SER A C 1
ATOM 610 O O . SER A 1 80 ? -6.750 -14.428 -12.291 1.00 55.84 80 SER A O 1
ATOM 612 N N . GLU A 1 81 ? -8.182 -15.394 -10.843 1.00 50.38 81 GLU A N 1
ATOM 613 C CA . GLU A 1 81 ? -8.435 -16.576 -11.673 1.00 50.38 81 GLU A CA 1
ATOM 614 C C . GLU A 1 81 ? -8.799 -16.103 -13.089 1.00 50.38 81 GLU A C 1
ATOM 616 O O . GLU A 1 81 ? -9.850 -15.485 -13.262 1.00 50.38 81 GLU A O 1
ATOM 621 N N . PRO A 1 82 ? -7.920 -16.282 -14.093 1.00 53.19 82 PRO A N 1
ATOM 622 C CA . PRO A 1 82 ? -8.301 -16.010 -15.464 1.00 53.19 82 PRO A CA 1
ATOM 623 C C . PRO A 1 82 ? -9.254 -17.134 -15.831 1.00 53.19 82 PRO A C 1
ATOM 625 O O . PRO A 1 82 ? -8.838 -18.283 -15.684 1.00 53.19 82 PRO A O 1
ATOM 628 N N . ASP A 1 83 ? -10.486 -16.787 -16.228 1.00 57.44 83 ASP A N 1
ATOM 629 C CA . ASP A 1 83 ? -11.493 -17.669 -16.839 1.00 57.44 83 ASP A CA 1
ATOM 630 C C . ASP A 1 83 ? -11.197 -19.140 -16.573 1.00 57.44 83 ASP A C 1
ATOM 632 O O . ASP A 1 83 ? -10.643 -19.842 -17.421 1.00 57.44 83 ASP A O 1
ATOM 636 N N . MET A 1 84 ? -11.458 -19.596 -15.348 1.00 48.22 84 MET A N 1
ATOM 637 C CA . MET A 1 84 ? -11.358 -21.017 -15.072 1.00 48.22 84 MET A CA 1
ATOM 638 C C . MET A 1 84 ? -12.408 -21.656 -15.992 1.00 48.22 84 MET A C 1
ATOM 640 O O . MET A 1 84 ? -13.595 -21.371 -15.796 1.00 48.22 84 MET A O 1
ATOM 644 N N . PRO A 1 85 ? -12.032 -22.433 -17.034 1.00 59.53 85 PRO A N 1
ATOM 645 C CA . PRO A 1 85 ? -13.035 -23.116 -17.831 1.00 59.53 85 PRO A CA 1
ATOM 646 C C . PRO A 1 85 ? -13.837 -23.943 -16.839 1.00 59.53 85 PRO A C 1
ATOM 648 O O . PRO A 1 85 ? -13.247 -24.665 -16.029 1.00 59.53 85 PRO A O 1
ATOM 651 N N . SER A 1 86 ? -15.157 -23.728 -16.819 1.00 64.06 86 SER A N 1
ATOM 652 C CA . SER A 1 86 ? -16.040 -24.392 -15.870 1.00 64.06 86 SER A CA 1
ATOM 653 C C . SER A 1 86 ? -15.674 -25.871 -15.863 1.00 64.06 86 SER A C 1
ATOM 655 O O . SER A 1 86 ? -15.799 -26.543 -16.884 1.00 64.06 86 SER A O 1
ATOM 657 N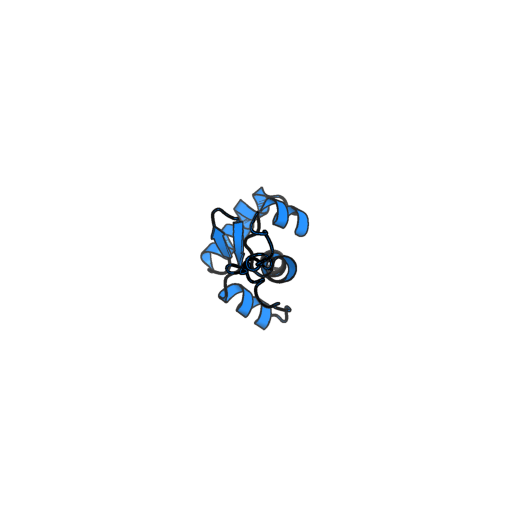 N . LEU A 1 87 ? -15.215 -26.377 -14.716 1.00 63.53 87 LEU A N 1
ATOM 658 C CA . LEU A 1 87 ? -14.927 -27.802 -14.501 1.00 63.53 87 LEU A CA 1
ATOM 659 C C . LEU A 1 87 ? -16.165 -28.693 -14.742 1.00 63.53 87 LEU A C 1
ATOM 661 O O . LEU A 1 87 ? -16.068 -29.912 -14.685 1.00 63.53 87 LEU A O 1
ATOM 665 N N . TRP A 1 88 ? -17.309 -28.066 -15.028 1.00 66.69 88 TRP A N 1
ATOM 666 C CA . TRP A 1 88 ? -18.617 -28.636 -15.307 1.00 66.69 88 TRP A CA 1
ATOM 667 C C . TRP A 1 88 ? -19.092 -28.386 -16.753 1.00 66.69 88 TRP A C 1
ATOM 669 O O . TRP A 1 88 ? -20.266 -28.593 -17.039 1.00 66.69 88 TRP A O 1
ATOM 679 N N . ALA A 1 89 ? -18.235 -27.894 -17.659 1.00 58.91 89 ALA A N 1
ATOM 680 C CA . ALA A 1 89 ? -18.612 -27.632 -19.056 1.00 58.91 89 ALA A CA 1
ATOM 681 C C . ALA A 1 89 ? -18.770 -28.905 -19.911 1.00 58.91 89 ALA A C 1
ATOM 683 O O . ALA A 1 89 ? -19.334 -28.825 -20.998 1.00 58.91 89 ALA A O 1
ATOM 684 N N . ASP A 1 90 ? -18.338 -30.063 -19.409 1.00 64.44 90 ASP A N 1
ATOM 685 C CA . ASP A 1 90 ? -18.480 -31.360 -20.073 1.00 64.44 90 ASP A CA 1
ATOM 686 C C . ASP A 1 90 ? -19.235 -32.352 -19.172 1.00 64.44 90 ASP A C 1
ATOM 688 O O . ASP A 1 90 ? -18.656 -33.306 -18.653 1.00 64.44 90 ASP A O 1
ATOM 692 N N . ASP A 1 91 ? -20.544 -32.150 -18.989 1.00 59.59 91 ASP A N 1
ATOM 693 C CA . ASP A 1 91 ? -21.445 -33.255 -18.628 1.00 59.59 91 ASP A CA 1
ATOM 694 C C . ASP A 1 91 ? -22.205 -33.729 -19.882 1.00 59.59 91 ASP A C 1
ATOM 696 O O . ASP A 1 91 ? -23.256 -33.175 -20.214 1.00 59.59 91 ASP A O 1
ATOM 700 N N . PRO A 1 92 ? -21.714 -34.745 -20.622 1.00 61.66 92 PRO A N 1
ATOM 701 C CA . PRO A 1 92 ? -22.429 -35.316 -21.766 1.00 61.66 92 PRO A CA 1
ATOM 702 C C . PRO A 1 92 ? -23.617 -36.223 -21.356 1.00 61.66 92 PRO A C 1
ATOM 704 O O . PRO A 1 92 ? -24.046 -37.069 -22.139 1.00 61.66 92 PRO A O 1
ATOM 707 N N . GLY A 1 93 ? -24.150 -36.087 -20.134 1.00 62.97 93 GLY A N 1
ATOM 708 C CA . GLY A 1 93 ? -25.068 -37.041 -19.502 1.00 62.97 93 GLY A CA 1
ATOM 709 C C . GLY A 1 93 ? -26.559 -36.677 -19.441 1.00 62.97 93 GLY A C 1
ATOM 710 O O . GLY A 1 93 ? -27.318 -37.402 -18.796 1.00 62.97 93 GLY A O 1
ATOM 711 N N . ALA A 1 94 ? -27.030 -35.601 -20.079 1.00 58.12 94 ALA A N 1
ATOM 712 C CA . ALA A 1 94 ? -28.460 -35.266 -20.090 1.00 58.12 94 ALA A CA 1
ATOM 713 C C . ALA A 1 94 ? -29.192 -36.028 -21.210 1.00 58.12 94 ALA A C 1
ATOM 715 O O . ALA A 1 94 ? -29.274 -35.580 -22.351 1.00 58.12 94 ALA A O 1
ATOM 716 N N . GLY A 1 95 ? -29.669 -37.219 -20.848 1.00 52.50 95 GLY A N 1
ATOM 717 C CA . GLY A 1 95 ? -30.238 -38.237 -21.725 1.00 52.50 95 GLY A CA 1
ATOM 718 C C . GLY A 1 95 ? -31.373 -37.791 -22.651 1.00 52.50 95 GLY A C 1
ATOM 719 O O . GLY A 1 95 ? -32.321 -37.116 -22.247 1.00 52.50 95 GLY A O 1
ATOM 720 N N . ASP A 1 96 ? -31.262 -38.290 -23.878 1.00 55.62 96 ASP A N 1
ATOM 721 C CA . ASP A 1 96 ? -32.313 -38.423 -24.881 1.00 55.62 96 ASP A CA 1
ATOM 722 C C . ASP A 1 96 ? -33.491 -39.229 -24.291 1.00 55.62 96 ASP A C 1
ATOM 724 O O . ASP A 1 96 ? -33.305 -40.344 -23.786 1.00 55.62 96 ASP A O 1
ATOM 728 N N . ARG A 1 97 ? -34.688 -38.635 -24.289 1.00 49.31 97 ARG A N 1
ATOM 729 C CA . ARG A 1 97 ? -35.970 -39.302 -24.019 1.00 49.31 97 ARG A CA 1
ATOM 730 C C . ARG A 1 97 ? -36.891 -39.102 -25.205 1.00 49.31 97 ARG A C 1
ATOM 732 O O . ARG A 1 97 ? -37.015 -37.934 -25.634 1.00 49.31 97 ARG A O 1
#

pLDDT: mean 86.66, std 15.14, range [48.22, 97.5]

Secondary structure (DSSP, 8-state):
-HHHHHHHHIIIIIHTT--B-HHHHHHHHT--HHHIIIIIHHHHHHTTSEEEETTEEEE-HHHHHHHHHTT---PPP---------TTS--TT----

Solvent-accessible surface area (backbone atoms only — not comparable to full-atom values): 5782 Å² total; per-residue (Å²): 111,75,62,57,51,49,53,50,46,46,33,30,59,77,49,22,26,34,66,40,46,59,67,60,49,16,66,74,69,77,47,54,52,65,52,44,62,73,60,47,42,63,54,36,43,74,72,54,30,38,44,84,50,100,74,20,39,26,43,30,69,62,33,51,54,51,39,43,78,71,72,45,80,75,61,75,63,58,72,73,80,70,81,69,74,60,95,71,76,80,70,95,72,83,73,92,126

Mean predicted aligned error: 8.53 Å

Radius of gyration: 18.56 Å; Cα contacts (8 Å, |Δi|>4): 112; chains: 1; bounding box: 52×51×38 Å

Sequence (97 aa):
DSTDRKLLAAIVQKFGSGPVGVASLAAVLSEEVETIEDVYEPFLLRLGFLDRTPQGRIATDLARTHLSGLGFEIPPPRRSEPDMPSLWADDPGAGDR

Foldseek 3Di:
DVLLLVLLLCCQVVVLQDQDALVVSCVVSVHDSCCCVPPRVVVCVVVVQWDQDPRHIGGDVVVLVVNVVVVRDGDHRDPPPDPPPPPPPDPPPPDDD

Nearest PDB structures (foldseek):
  8efy-assembly1_D  TM=9.334E-01  e=3.708E-08  Thermus thermophilus HB8
  8efv-assembly1_D  TM=9.345E-01  e=7.492E-08  Thermus thermophilus HB8
  1hqc-assembly2_B  TM=9.203E-01  e=5.801E-08  Thermus thermophilus
  7x5b-assembly1_A  TM=9.323E-01  e=2.368E-07  Pseudomonas aeruginosa PAO1
  8efy-assembly1_A  TM=9.258E-01  e=1.100E-07  Thermus thermophilus HB8